Protein AF-A0A7V2X9D8-F1 (afdb_monomer)

Mean predicted aligned error: 4.76 Å

Foldseek 3Di:
DDDDDDDPVCVCPPPVCVVVPQWDWAQDPPPGIDIDGFDPDDDPPDDG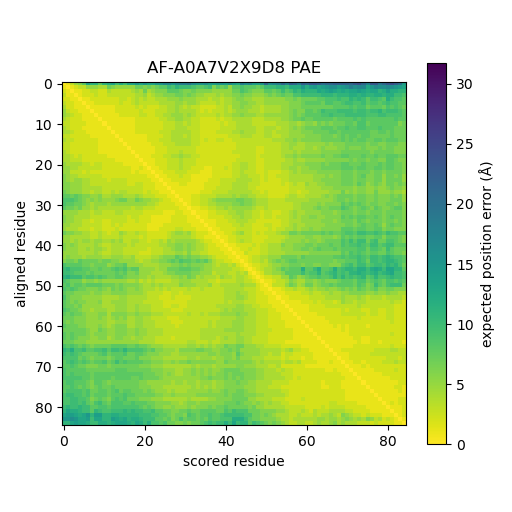TDDHPDDDVCNCVCVCVCVPVNDDPVVSVVCVVVVVD

Sequence (85 aa):
PCGPINTFDRAFNDPQVKHLGIVQEVEHPHYGRVKVVGPPASFSESAVGIQAPPPLLGEHNREILTGLLGYSEEEVRLFGEQGVI

pLDDT: mean 93.07, std 4.25, range [65.81, 97.69]

Radius of gyration: 20.03 Å; Cα contacts (8 Å, |Δi|>4): 68; chains: 1; bounding box: 46×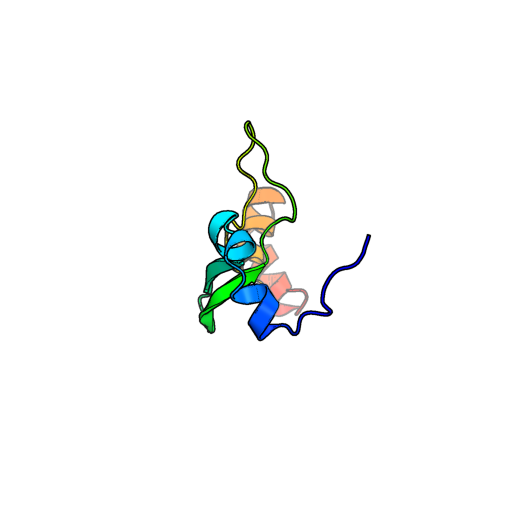26×52 Å

Nearest PDB structures (foldseek):
  9br7-assembly1_A  TM=9.059E-01  e=5.233E-05  Homo sapiens
  9br6-assembly1_A  TM=9.169E-01  e=6.792E-05  Homo sapiens
  1q7e-assembly1_A-2  TM=8.332E-01  e=2.848E-04  Escherichia coli
  8apq-assembly3_E  TM=7.754E-01  e=2.611E-03  Chloroflexus aurantiacus J-10-fl
  7xkg-assembly2_D  TM=7.438E-01  e=2.611E-03  Roseiflexus castenholzii DSM 13941

Solvent-accessible surface area (backbone atoms only — not comparable to full-atom values): 5588 Å² total; per-residue (Å²): 142,88,78,84,89,72,53,70,74,54,50,71,63,31,69,64,42,58,73,68,51,38,66,40,79,40,70,29,97,88,74,42,76,42,81,44,78,44,66,97,65,86,54,97,90,47,97,71,66,84,86,67,51,86,79,59,92,68,68,55,49,62,57,44,42,39,74,73,68,64,46,50,73,69,56,55,50,50,35,43,77,71,66,77,91

Secondary structure (DSSP, 8-state):
-------HHHHHH-HHHHHTT-EEEEEETTTEEEEEE--S---SSS--S--SPPPPTTTTHHIIIIIIT---HHHHHHHHHTT--

Structure (mmCIF, N/CA/C/O backbone):
data_AF-A0A7V2X9D8-F1
#
_entry.id   AF-A0A7V2X9D8-F1
#
loop_
_atom_site.group_PDB
_atom_site.id
_atom_site.type_symbol
_atom_site.label_atom_id
_atom_site.label_alt_id
_atom_site.label_comp_id
_atom_site.label_asym_id
_atom_site.label_entity_id
_atom_site.label_seq_id
_atom_site.pdbx_PDB_ins_code
_atom_site.Cartn_x
_atom_site.Cartn_y
_atom_site.Cartn_z
_atom_site.occupancy
_atom_site.B_iso_or_equiv
_atom_site.auth_seq_id
_atom_site.auth_comp_id
_atom_site.auth_asym_id
_atom_site.auth_atom_id
_atom_site.pdbx_PDB_model_num
ATOM 1 N N . PRO A 1 1 ? 19.237 14.015 -27.643 1.00 65.81 1 PRO A N 1
ATOM 2 C CA . PRO A 1 1 ? 18.638 12.846 -26.956 1.00 65.81 1 PRO A CA 1
ATOM 3 C C . PRO A 1 1 ? 17.220 12.554 -27.475 1.00 65.81 1 PRO A C 1
ATOM 5 O O . PRO A 1 1 ? 16.403 13.466 -27.544 1.00 65.81 1 PRO A O 1
ATOM 8 N N . CYS A 1 2 ? 16.948 11.308 -27.868 1.00 90.88 2 CYS A N 1
ATOM 9 C CA . CYS A 1 2 ? 15.625 10.834 -28.285 1.00 90.88 2 CYS A CA 1
ATOM 10 C C . CYS A 1 2 ? 15.381 9.414 -27.749 1.00 90.88 2 CYS A C 1
ATOM 12 O O . CYS A 1 2 ? 16.330 8.691 -27.452 1.00 90.88 2 CYS A O 1
ATOM 14 N N . GLY A 1 3 ? 14.111 9.036 -27.614 1.00 89.56 3 GLY A N 1
ATOM 15 C CA . GLY A 1 3 ? 13.679 7.710 -27.177 1.00 89.56 3 GLY A CA 1
ATOM 16 C C . GLY A 1 3 ? 12.306 7.369 -27.763 1.00 89.56 3 GLY A C 1
ATOM 17 O O . GLY A 1 3 ? 11.614 8.270 -28.249 1.00 89.56 3 GLY A O 1
ATOM 18 N N . PRO A 1 4 ? 11.918 6.084 -27.772 1.00 92.69 4 PRO A N 1
ATOM 19 C CA . PRO A 1 4 ? 10.644 5.656 -28.333 1.00 92.69 4 PRO A CA 1
ATOM 20 C C . PRO A 1 4 ? 9.464 6.082 -27.449 1.00 92.69 4 PRO A C 1
ATOM 22 O O . PRO A 1 4 ? 9.569 6.124 -26.224 1.00 92.69 4 PRO A O 1
ATOM 25 N N . ILE A 1 5 ? 8.310 6.334 -28.072 1.00 94.75 5 ILE A N 1
ATOM 26 C CA . ILE A 1 5 ? 7.034 6.426 -27.354 1.00 94.75 5 ILE A CA 1
ATOM 27 C C . ILE A 1 5 ? 6.554 4.994 -27.115 1.00 94.75 5 ILE A C 1
ATOM 29 O O . ILE A 1 5 ? 6.190 4.285 -28.056 1.00 94.75 5 ILE A O 1
ATOM 33 N N . ASN A 1 6 ? 6.594 4.557 -25.860 1.00 95.38 6 ASN A N 1
ATOM 34 C CA . ASN A 1 6 ? 6.181 3.214 -25.479 1.00 95.38 6 ASN A CA 1
ATOM 35 C C . ASN A 1 6 ? 4.676 3.159 -25.207 1.00 95.38 6 ASN A C 1
ATOM 37 O O . ASN A 1 6 ? 4.116 4.019 -24.531 1.00 95.38 6 ASN A O 1
ATOM 41 N N . THR A 1 7 ? 4.037 2.103 -25.700 1.00 97.69 7 THR A N 1
ATOM 42 C CA . THR A 1 7 ? 2.722 1.659 -25.233 1.00 97.69 7 THR A CA 1
ATOM 43 C C . THR A 1 7 ? 2.868 0.935 -23.891 1.00 97.69 7 THR A C 1
ATOM 45 O O . THR A 1 7 ? 3.969 0.522 -23.514 1.00 97.69 7 THR A O 1
ATOM 48 N N . PHE A 1 8 ? 1.768 0.758 -23.155 1.00 94.75 8 PHE A N 1
ATOM 49 C CA . PHE A 1 8 ? 1.801 0.110 -21.838 1.00 94.75 8 PHE A CA 1
ATOM 50 C C . PHE A 1 8 ? 2.367 -1.314 -21.882 1.00 94.75 8 PHE A C 1
ATOM 52 O O . PHE A 1 8 ? 3.209 -1.666 -21.062 1.00 94.75 8 PHE A O 1
ATOM 59 N N . ASP A 1 9 ? 1.964 -2.122 -22.862 1.00 95.38 9 ASP A N 1
ATOM 60 C CA . ASP A 1 9 ? 2.459 -3.489 -23.045 1.00 95.38 9 ASP A CA 1
ATOM 61 C C . ASP A 1 9 ? 3.977 -3.530 -23.264 1.00 95.38 9 ASP A C 1
ATOM 63 O O . ASP A 1 9 ? 4.650 -4.396 -22.703 1.00 95.38 9 ASP A O 1
ATOM 67 N N . ARG A 1 10 ? 4.530 -2.568 -24.017 1.00 96.56 10 ARG A N 1
ATOM 68 C CA . ARG A 1 10 ? 5.977 -2.438 -24.228 1.00 96.56 10 ARG A CA 1
ATOM 69 C C . ARG A 1 10 ? 6.685 -2.004 -22.955 1.00 96.56 10 ARG A C 1
ATOM 71 O O . ARG A 1 10 ? 7.680 -2.617 -22.591 1.00 96.56 10 ARG A O 1
ATOM 78 N N . ALA A 1 11 ? 6.145 -1.003 -22.260 1.00 94.69 11 ALA A N 1
ATOM 79 C CA . ALA A 1 11 ? 6.717 -0.503 -21.014 1.00 94.69 11 ALA A CA 1
ATOM 80 C C . ALA A 1 11 ? 6.786 -1.602 -19.941 1.00 94.69 11 ALA A C 1
ATOM 82 O O . ALA A 1 11 ? 7.841 -1.826 -19.360 1.00 94.69 11 ALA A O 1
ATOM 83 N N . PHE A 1 12 ? 5.706 -2.355 -19.722 1.00 94.88 12 PHE A N 1
ATOM 84 C CA . PHE A 1 12 ? 5.685 -3.421 -18.714 1.00 94.88 12 PHE A CA 1
ATOM 85 C C . PHE A 1 12 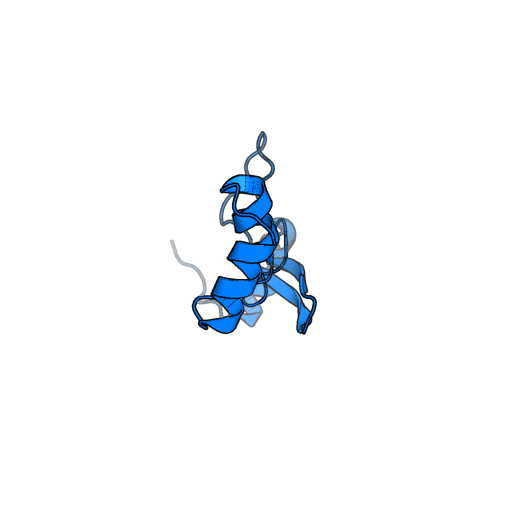? 6.505 -4.659 -19.098 1.00 94.88 12 PHE A C 1
ATOM 87 O O . PHE A 1 12 ? 6.870 -5.453 -18.228 1.00 94.88 12 PHE A O 1
ATOM 94 N N . ASN A 1 13 ? 6.804 -4.846 -20.387 1.00 95.00 13 ASN A N 1
ATOM 95 C CA . ASN A 1 13 ? 7.652 -5.941 -20.849 1.00 95.00 13 ASN A CA 1
ATOM 96 C C . ASN A 1 13 ? 9.132 -5.589 -20.978 1.00 95.00 13 ASN A C 1
ATOM 98 O O . ASN A 1 13 ? 9.924 -6.508 -21.213 1.00 95.00 13 ASN A O 1
ATOM 102 N N . ASP A 1 14 ? 9.488 -4.318 -20.799 1.00 95.88 14 ASP A N 1
ATOM 103 C CA . ASP A 1 14 ? 10.852 -3.828 -20.921 1.00 95.88 14 ASP A CA 1
ATOM 104 C C . ASP A 1 14 ? 11.802 -4.572 -19.952 1.00 95.88 14 ASP A C 1
ATOM 106 O O . ASP A 1 14 ? 11.473 -4.747 -18.769 1.00 95.88 14 ASP A O 1
ATOM 110 N N . PRO A 1 15 ? 12.976 -5.041 -20.423 1.00 96.00 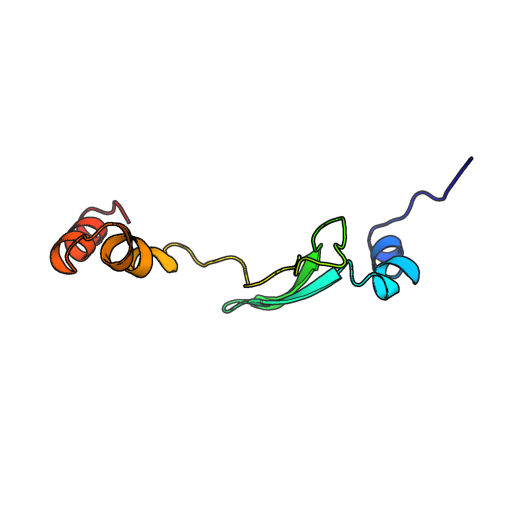15 PRO A N 1
ATOM 111 C CA . PRO A 1 15 ? 13.932 -5.760 -19.584 1.00 96.00 15 PRO A CA 1
ATOM 112 C C . PRO A 1 15 ? 14.374 -4.974 -18.348 1.00 96.00 15 PRO A C 1
ATOM 114 O O . PRO A 1 15 ? 14.542 -5.572 -17.287 1.00 96.00 15 PRO A O 1
ATOM 117 N N . GLN A 1 16 ? 14.518 -3.652 -18.456 1.00 94.50 16 GLN A N 1
ATOM 118 C CA . GLN A 1 16 ? 14.905 -2.794 -17.342 1.00 94.50 16 GLN A CA 1
ATOM 119 C C . GLN A 1 16 ? 13.778 -2.693 -16.314 1.00 94.50 16 GLN A C 1
ATOM 121 O O . GLN A 1 16 ? 14.034 -2.777 -15.116 1.00 94.50 16 GLN A O 1
ATOM 126 N N . VAL A 1 17 ? 12.523 -2.577 -16.760 1.00 93.81 17 VAL A N 1
ATOM 127 C CA . VAL A 1 17 ? 11.349 -2.540 -15.868 1.00 93.81 17 VAL A CA 1
ATOM 128 C C . VAL A 1 17 ? 11.233 -3.830 -15.054 1.00 93.81 17 VAL A C 1
ATOM 130 O O . VAL A 1 17 ? 10.974 -3.776 -13.850 1.00 93.81 17 VAL A O 1
ATOM 133 N N . LYS A 1 18 ? 11.488 -4.984 -15.684 1.00 93.56 18 LYS A N 1
ATOM 134 C CA . LYS A 1 18 ? 11.527 -6.290 -15.006 1.00 93.56 18 LYS A CA 1
ATOM 135 C C . LYS A 1 18 ? 12.728 -6.419 -14.073 1.00 93.56 18 LYS A C 1
ATOM 137 O O . LYS A 1 18 ? 12.562 -6.865 -12.944 1.00 93.56 18 LYS A O 1
ATOM 142 N N . HIS A 1 19 ? 13.914 -6.012 -14.526 1.00 93.94 19 HIS A N 1
ATOM 143 C CA . HIS A 1 19 ? 15.146 -6.062 -13.736 1.00 93.94 19 HIS A CA 1
ATOM 144 C C . HIS A 1 19 ? 15.048 -5.227 -12.454 1.00 93.94 19 HIS A C 1
ATOM 146 O O . HIS A 1 19 ? 15.474 -5.675 -11.395 1.00 93.94 19 HIS A O 1
ATOM 152 N N . LEU A 1 20 ? 14.446 -4.039 -12.546 1.00 92.06 20 LEU A N 1
ATOM 153 C CA . LEU A 1 20 ? 14.253 -3.135 -11.415 1.00 92.06 20 LEU A CA 1
ATOM 154 C C . LEU A 1 20 ? 13.076 -3.526 -10.507 1.00 92.06 20 LEU A C 1
ATOM 156 O O . LEU A 1 20 ? 12.881 -2.890 -9.476 1.00 92.06 20 LEU A O 1
ATOM 160 N N . GLY A 1 21 ? 12.270 -4.529 -10.876 1.00 91.00 21 GLY A N 1
ATOM 161 C CA . GLY A 1 21 ? 11.120 -4.953 -10.071 1.00 91.00 21 GLY A CA 1
ATOM 162 C C . GLY A 1 21 ? 10.056 -3.863 -9.893 1.00 91.00 21 GLY A C 1
ATOM 163 O O . GLY A 1 21 ? 9.392 -3.812 -8.858 1.00 91.00 21 GLY A O 1
ATOM 164 N N . ILE A 1 22 ? 9.896 -2.976 -10.885 1.00 92.44 22 ILE A N 1
ATOM 165 C CA . ILE A 1 22 ? 8.962 -1.835 -10.814 1.00 92.44 22 ILE A CA 1
ATOM 166 C C . ILE A 1 22 ? 7.512 -2.314 -10.679 1.00 92.44 22 ILE A C 1
ATOM 168 O O . ILE A 1 22 ? 6.709 -1.679 -9.999 1.00 92.44 22 ILE A O 1
ATOM 172 N N . VAL A 1 23 ? 7.165 -3.430 -11.326 1.00 93.56 23 VAL A N 1
ATOM 173 C CA . VAL A 1 23 ? 5.842 -4.051 -11.201 1.00 93.56 23 VAL A CA 1
ATOM 174 C C . VAL A 1 23 ? 5.917 -5.162 -10.165 1.00 93.56 23 VAL A C 1
ATOM 176 O O . VAL A 1 23 ? 6.662 -6.124 -10.343 1.00 93.56 23 VAL A O 1
ATOM 179 N N . GLN A 1 24 ? 5.122 -5.034 -9.110 1.00 91.75 24 GLN A N 1
ATOM 180 C CA . GLN A 1 24 ? 5.044 -5.983 -8.004 1.00 91.75 24 GLN A CA 1
ATOM 181 C C . GLN A 1 24 ? 3.692 -6.704 -8.037 1.00 91.75 24 GLN A C 1
ATOM 183 O O . GLN A 1 24 ? 2.701 -6.165 -8.535 1.00 91.75 24 GLN A O 1
ATOM 188 N N . GLU A 1 25 ? 3.655 -7.937 -7.535 1.00 92.31 25 GLU A N 1
ATOM 189 C CA . GLU A 1 25 ? 2.425 -8.721 -7.396 1.00 92.31 25 GLU A CA 1
ATOM 190 C C . GLU A 1 25 ? 1.988 -8.737 -5.932 1.00 92.31 25 GLU A C 1
ATOM 192 O O . GLU A 1 25 ? 2.806 -8.965 -5.042 1.00 92.31 25 GLU A O 1
ATOM 197 N N . VAL A 1 26 ? 0.698 -8.506 -5.689 1.00 93.50 26 VAL A N 1
ATOM 198 C CA . VAL A 1 26 ? 0.091 -8.564 -4.355 1.00 93.50 26 VAL A CA 1
ATOM 199 C C . VAL A 1 26 ? -1.161 -9.434 -4.393 1.00 93.50 26 VAL A C 1
ATOM 201 O O . VAL A 1 26 ? -1.896 -9.436 -5.382 1.00 93.50 26 VAL A O 1
ATOM 204 N N . GLU A 1 27 ? -1.396 -10.193 -3.326 1.00 94.25 27 GLU A N 1
ATOM 205 C CA . GLU A 1 27 ? -2.595 -11.015 -3.176 1.00 94.25 27 GLU A CA 1
ATOM 206 C C . GLU A 1 27 ? -3.715 -10.160 -2.569 1.00 94.25 27 GLU A C 1
ATOM 208 O O . GLU A 1 27 ? -3.628 -9.744 -1.415 1.00 94.25 27 GLU A O 1
ATOM 213 N N . HIS A 1 28 ? -4.749 -9.855 -3.353 1.00 93.62 28 HIS A N 1
ATOM 214 C CA . HIS A 1 28 ? -5.907 -9.087 -2.905 1.00 93.62 28 HIS A CA 1
ATOM 215 C C . HIS A 1 28 ? -7.052 -10.028 -2.501 1.00 93.62 28 HIS A C 1
ATOM 217 O O . HIS A 1 28 ? -7.440 -10.879 -3.307 1.00 93.62 28 HIS A O 1
ATOM 223 N N . PRO A 1 29 ? -7.689 -9.839 -1.330 1.00 90.69 29 PRO A N 1
ATOM 224 C CA . PRO A 1 29 ? -8.676 -10.781 -0.789 1.00 90.69 29 PRO A CA 1
ATOM 225 C C . PRO A 1 29 ? -9.871 -11.046 -1.719 1.00 90.69 29 PRO A C 1
ATOM 227 O O . PRO A 1 29 ? -10.417 -12.143 -1.726 1.00 90.69 29 PRO A O 1
ATOM 230 N N . HIS A 1 30 ? -10.265 -10.059 -2.529 1.00 91.88 30 HIS A N 1
ATOM 231 C CA . HIS A 1 30 ? -11.376 -10.195 -3.480 1.00 91.88 30 HIS A CA 1
ATOM 232 C C . HIS A 1 30 ? -10.957 -10.487 -4.934 1.00 91.88 30 HIS A C 1
ATOM 234 O O . HIS A 1 30 ? -11.721 -11.089 -5.681 1.00 91.88 30 HIS A O 1
ATOM 240 N N . TYR A 1 31 ? -9.763 -10.058 -5.356 1.00 91.56 31 TYR A N 1
ATOM 241 C CA . TYR A 1 31 ? -9.357 -10.071 -6.773 1.00 91.56 31 TYR A CA 1
ATOM 242 C C . TYR A 1 31 ? -8.238 -11.083 -7.059 1.00 91.56 31 TYR A C 1
ATOM 244 O O . TYR A 1 31 ? -7.817 -11.225 -8.205 1.00 91.56 31 TYR A O 1
ATOM 252 N N . GLY A 1 32 ? -7.763 -11.789 -6.027 1.00 93.25 32 GLY A N 1
ATOM 253 C CA . GLY A 1 32 ? -6.609 -12.673 -6.107 1.00 93.25 32 GLY A CA 1
ATOM 254 C C . GLY A 1 32 ? -5.334 -11.893 -6.404 1.00 93.25 32 GLY A C 1
ATOM 255 O O . GLY A 1 32 ? -5.174 -10.737 -6.003 1.00 93.25 32 GLY A O 1
ATOM 256 N N . ARG A 1 33 ? -4.417 -12.519 -7.136 1.00 94.75 33 ARG A N 1
ATOM 257 C CA . ARG A 1 33 ? -3.135 -11.911 -7.477 1.00 94.75 33 ARG A CA 1
ATOM 258 C C . ARG A 1 33 ? -3.278 -10.783 -8.497 1.00 94.75 33 ARG A C 1
ATOM 260 O O . ARG A 1 33 ? -3.636 -11.017 -9.651 1.00 94.75 33 ARG A O 1
ATOM 267 N N . VAL A 1 34 ? -2.912 -9.570 -8.093 1.00 93.75 34 VAL A N 1
ATOM 268 C CA . VAL A 1 34 ? -2.949 -8.370 -8.940 1.00 93.75 34 VAL A CA 1
ATOM 269 C C . VAL A 1 34 ? -1.565 -7.742 -9.083 1.00 93.75 34 VAL A C 1
ATOM 271 O O . VAL A 1 34 ? -0.724 -7.837 -8.191 1.00 93.75 34 VAL A O 1
ATOM 274 N N . LYS A 1 35 ? -1.331 -7.091 -10.228 1.00 92.38 35 LYS A N 1
ATOM 275 C CA . LYS A 1 35 ? -0.096 -6.355 -10.525 1.00 92.38 35 LYS A CA 1
ATOM 276 C C . LYS A 1 35 ? -0.269 -4.878 -10.218 1.00 92.38 35 LYS A C 1
ATOM 278 O O . LYS A 1 35 ? -1.238 -4.262 -10.654 1.00 92.38 35 LYS A O 1
ATOM 283 N N . VAL A 1 36 ? 0.708 -4.315 -9.527 1.00 92.75 36 VAL A N 1
ATOM 284 C CA . VAL A 1 36 ? 0.715 -2.929 -9.060 1.00 92.75 36 VAL A CA 1
ATOM 285 C C . VAL A 1 36 ? 2.085 -2.313 -9.309 1.00 92.75 36 VAL A C 1
ATOM 287 O O . VAL A 1 36 ? 3.115 -2.979 -9.215 1.00 92.75 36 VAL A O 1
ATOM 290 N N . VAL A 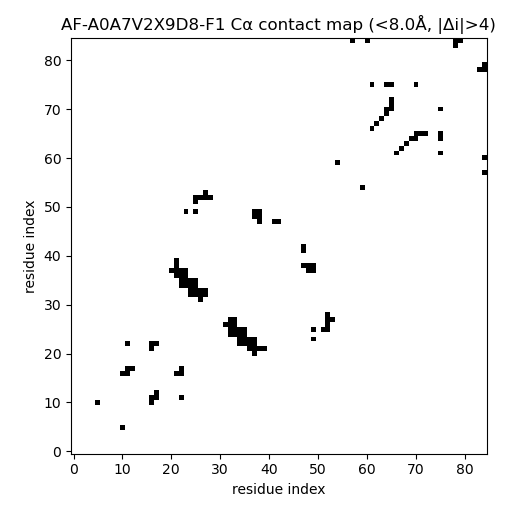1 37 ? 2.097 -1.033 -9.676 1.00 93.44 37 VAL A N 1
ATOM 291 C CA . VAL A 1 37 ? 3.341 -0.282 -9.865 1.00 93.44 37 VAL A CA 1
ATOM 292 C C . VAL A 1 37 ? 3.851 0.126 -8.489 1.00 93.44 37 VAL A C 1
ATOM 294 O O . VAL A 1 37 ? 3.153 0.812 -7.745 1.00 93.44 37 VAL A O 1
ATOM 297 N N . GLY A 1 38 ? 5.049 -0.341 -8.148 1.00 90.25 38 GLY A N 1
ATOM 298 C CA . GLY A 1 38 ? 5.718 -0.016 -6.899 1.00 90.25 38 GLY A CA 1
ATOM 299 C C . GLY A 1 38 ? 6.267 1.415 -6.875 1.00 90.25 38 GLY A C 1
ATOM 300 O O . GLY A 1 38 ? 6.117 2.177 -7.834 1.00 90.25 38 GLY A O 1
ATOM 301 N N . PRO A 1 39 ? 6.924 1.800 -5.771 1.00 89.94 39 PRO A N 1
ATOM 302 C CA . PRO A 1 39 ? 7.547 3.112 -5.638 1.00 89.94 39 PRO A CA 1
ATOM 303 C C . PRO A 1 39 ? 8.560 3.397 -6.765 1.00 89.94 39 PRO A C 1
ATOM 305 O O . PRO A 1 39 ? 9.273 2.488 -7.191 1.00 89.94 39 PRO A O 1
ATOM 308 N N . PRO A 1 40 ? 8.677 4.652 -7.239 1.00 88.38 40 PRO A N 1
ATOM 309 C CA . PRO A 1 40 ? 9.506 4.994 -8.401 1.00 88.38 40 PRO A CA 1
ATOM 310 C C . PRO A 1 40 ? 11.018 4.959 -8.126 1.00 88.38 40 PRO A C 1
ATOM 312 O O . PRO A 1 40 ? 11.811 5.125 -9.050 1.00 88.38 40 PRO A O 1
ATOM 315 N N . ALA A 1 41 ? 11.421 4.787 -6.866 1.00 90.19 41 ALA A N 1
ATOM 316 C CA . ALA A 1 41 ? 12.809 4.768 -6.435 1.00 90.19 41 ALA A CA 1
ATOM 317 C C . ALA A 1 41 ? 13.044 3.642 -5.424 1.00 90.19 41 ALA A C 1
ATOM 319 O O . ALA A 1 41 ? 12.170 3.318 -4.617 1.00 90.19 41 ALA A O 1
ATOM 320 N N . SER A 1 42 ? 14.255 3.094 -5.454 1.00 88.88 42 SER A N 1
ATOM 321 C CA . SER A 1 42 ? 14.737 2.100 -4.498 1.00 88.88 42 SER A CA 1
ATOM 322 C C . SER A 1 42 ? 15.756 2.744 -3.565 1.00 88.88 42 SER A C 1
ATOM 324 O O . SER A 1 42 ? 16.521 3.617 -3.974 1.00 88.88 42 SER A O 1
ATOM 326 N N . PHE A 1 43 ? 15.781 2.291 -2.316 1.00 92.19 43 PHE A N 1
ATOM 327 C CA . PHE A 1 43 ? 16.664 2.813 -1.281 1.00 92.19 43 PHE A CA 1
ATOM 328 C C . PHE A 1 43 ? 17.492 1.659 -0.723 1.00 92.19 43 PHE A C 1
ATOM 330 O O . PHE A 1 43 ? 16.945 0.618 -0.374 1.00 92.19 43 PHE A O 1
ATOM 337 N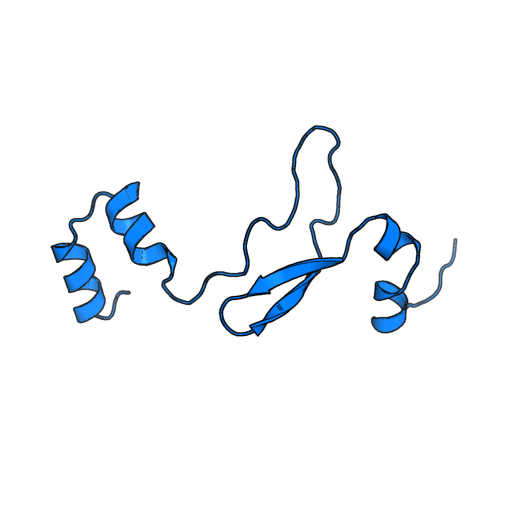 N . SER A 1 44 ? 18.812 1.827 -0.648 1.00 92.62 44 SER A N 1
ATOM 338 C CA . SER A 1 44 ? 19.726 0.769 -0.195 1.00 92.62 44 SER A CA 1
ATOM 339 C C . SER A 1 44 ? 19.563 0.425 1.286 1.00 92.62 44 SER A C 1
ATOM 341 O O . SER A 1 44 ? 19.819 -0.706 1.681 1.00 92.62 44 SER A O 1
ATOM 343 N N . GLU A 1 45 ? 19.144 1.398 2.096 1.00 94.81 45 GLU A N 1
ATOM 344 C CA . GLU A 1 45 ? 19.043 1.274 3.557 1.00 94.81 45 GLU A CA 1
ATOM 345 C C . GLU A 1 45 ? 17.595 1.238 4.064 1.00 94.81 45 GLU A C 1
ATOM 347 O O . GLU A 1 45 ? 17.357 1.121 5.263 1.00 94.81 45 GLU A O 1
ATOM 352 N N . SER A 1 46 ? 16.600 1.355 3.180 1.00 90.06 46 SER A N 1
ATOM 353 C CA . SER A 1 46 ? 15.188 1.380 3.569 1.00 90.06 46 SER A CA 1
ATOM 354 C C . SER A 1 46 ? 14.376 0.415 2.724 1.00 90.06 46 SER A C 1
ATOM 356 O O . SER A 1 46 ? 14.406 0.466 1.495 1.00 90.06 46 SER A O 1
ATOM 358 N N . ALA A 1 47 ? 13.605 -0.441 3.393 1.00 84.62 47 ALA A N 1
ATOM 359 C CA . ALA A 1 47 ? 12.636 -1.298 2.732 1.00 84.62 47 ALA A CA 1
ATOM 360 C C . ALA A 1 47 ? 11.477 -0.434 2.215 1.00 84.62 47 ALA A C 1
ATOM 362 O O . ALA A 1 47 ? 10.598 -0.024 2.969 1.00 84.62 47 ALA A O 1
ATOM 363 N N . VAL A 1 48 ? 11.504 -0.133 0.919 1.00 84.25 48 VAL A N 1
ATOM 364 C CA . VAL A 1 48 ? 10.476 0.647 0.229 1.00 84.25 48 VAL A CA 1
ATOM 365 C C . VAL A 1 48 ? 9.788 -0.270 -0.778 1.00 84.25 48 VAL A C 1
ATOM 367 O O . VAL A 1 48 ? 10.431 -0.831 -1.661 1.00 84.25 48 VAL A O 1
ATOM 370 N N . GLY A 1 49 ? 8.480 -0.469 -0.618 1.00 85.00 49 GLY A N 1
ATOM 371 C CA . GLY A 1 49 ? 7.710 -1.415 -1.423 1.00 85.00 49 GLY A CA 1
ATOM 372 C C . GLY A 1 49 ? 6.286 -1.594 -0.910 1.00 85.00 49 GLY A C 1
ATOM 373 O O . GLY A 1 49 ? 5.936 -1.087 0.158 1.00 85.00 49 GLY A O 1
ATOM 374 N N . ILE A 1 50 ? 5.471 -2.312 -1.678 1.00 88.00 50 ILE A N 1
ATOM 375 C CA . ILE A 1 50 ? 4.067 -2.565 -1.344 1.00 88.00 50 ILE A CA 1
ATOM 376 C C . ILE A 1 50 ? 4.011 -3.598 -0.214 1.00 88.00 50 ILE A C 1
ATOM 378 O O . ILE A 1 50 ? 4.492 -4.715 -0.373 1.00 88.00 50 ILE A O 1
ATOM 382 N N . GLN A 1 51 ? 3.453 -3.206 0.934 1.00 86.44 51 GLN A N 1
ATOM 383 C CA . GLN A 1 51 ? 3.423 -4.041 2.145 1.00 86.44 51 GLN A CA 1
ATOM 384 C C . GLN A 1 51 ? 2.151 -4.889 2.259 1.00 86.44 51 GLN A C 1
ATOM 386 O O . GLN A 1 51 ? 2.175 -5.967 2.842 1.00 86.44 51 GLN A O 1
ATOM 391 N N . ALA A 1 52 ? 1.041 -4.398 1.714 1.00 88.62 52 ALA A N 1
ATOM 392 C CA . ALA A 1 52 ? -0.270 -5.025 1.803 1.00 88.62 52 ALA A CA 1
ATOM 393 C C . ALA A 1 52 ? -1.113 -4.649 0.572 1.00 88.62 52 ALA A C 1
ATOM 395 O O . ALA A 1 52 ? -0.828 -3.630 -0.074 1.00 88.62 52 ALA A O 1
ATOM 396 N N . PRO A 1 53 ? -2.134 -5.450 0.218 1.00 91.50 53 PRO A N 1
ATOM 397 C CA . PRO A 1 53 ? -3.120 -5.039 -0.773 1.00 91.50 53 PRO A CA 1
ATOM 398 C C . PRO A 1 53 ? -3.875 -3.782 -0.303 1.00 91.50 53 PRO A C 1
ATOM 400 O O . PRO A 1 53 ? -3.903 -3.484 0.892 1.00 91.50 53 PRO A O 1
ATOM 403 N N . PRO A 1 54 ? -4.514 -3.042 -1.226 1.00 90.00 54 PRO A N 1
ATOM 404 C CA . PRO A 1 54 ? -5.473 -2.008 -0.854 1.00 90.00 54 PRO A CA 1
ATOM 405 C C . PRO A 1 54 ? -6.524 -2.556 0.126 1.00 90.00 54 PRO A C 1
ATOM 407 O O . PRO A 1 54 ? -7.052 -3.641 -0.130 1.00 90.00 54 PRO A O 1
ATOM 410 N N . PRO A 1 55 ? -6.837 -1.834 1.215 1.00 92.62 55 PRO A N 1
ATOM 411 C CA . PRO A 1 55 ? -7.810 -2.301 2.189 1.00 92.62 55 PRO A CA 1
ATOM 412 C C . PRO A 1 55 ? -9.225 -2.287 1.615 1.00 92.62 55 PRO A C 1
ATOM 414 O O . PRO A 1 55 ? -9.582 -1.445 0.783 1.00 92.62 55 PRO A O 1
ATOM 417 N N . LEU A 1 56 ? -10.055 -3.193 2.117 1.00 93.75 56 LEU A N 1
ATOM 418 C CA . LEU A 1 56 ? -11.492 -3.173 1.913 1.00 93.75 56 LEU A CA 1
ATOM 419 C C . LEU A 1 56 ? -12.130 -2.006 2.677 1.00 93.75 56 LEU A C 1
ATOM 421 O O . LEU A 1 56 ? -11.570 -1.444 3.625 1.00 93.75 56 LEU A O 1
ATOM 425 N N . LEU A 1 57 ? -13.351 -1.655 2.271 1.00 93.50 57 LEU A N 1
ATOM 426 C CA . LEU A 1 57 ? -14.144 -0.656 2.974 1.00 93.50 57 LEU A CA 1
ATOM 427 C C . LEU A 1 57 ? -14.345 -1.087 4.434 1.00 93.50 57 LEU A C 1
ATOM 429 O O . LEU A 1 57 ? -14.922 -2.139 4.700 1.00 93.50 57 LEU A O 1
ATOM 433 N N . GLY A 1 58 ? -13.857 -0.263 5.361 1.00 94.00 58 GLY A N 1
ATOM 434 C CA . GLY A 1 58 ? -13.987 -0.481 6.800 1.00 94.00 58 GLY A CA 1
ATOM 435 C C . GLY A 1 58 ? -13.068 -1.549 7.404 1.00 94.00 58 GLY A C 1
ATOM 436 O O . GLY A 1 58 ? -13.207 -1.830 8.592 1.00 94.00 58 GLY A O 1
ATOM 437 N N . GLU A 1 59 ? -12.117 -2.114 6.644 1.00 95.12 59 GLU A N 1
ATOM 438 C CA . GLU A 1 59 ? -11.257 -3.231 7.090 1.00 95.12 59 GLU A CA 1
ATOM 439 C C . GLU A 1 59 ? -10.557 -2.959 8.429 1.00 95.12 59 GLU A C 1
ATOM 441 O O . GLU A 1 59 ? -10.541 -3.813 9.312 1.00 95.12 59 GLU A O 1
ATOM 446 N N . HIS A 1 60 ? -10.061 -1.736 8.619 1.00 95.62 60 HIS A N 1
ATOM 447 C CA . HIS A 1 60 ? -9.316 -1.344 9.816 1.00 95.62 60 HIS A CA 1
ATOM 448 C C . HIS A 1 60 ? -10.143 -0.527 10.823 1.00 95.62 60 HIS A C 1
ATOM 450 O O . HIS A 1 60 ? -9.584 -0.025 11.796 1.00 95.62 60 HIS A O 1
ATOM 456 N N . ASN A 1 61 ? -11.464 -0.375 10.634 1.00 95.81 61 ASN A N 1
ATOM 457 C CA . ASN A 1 61 ? -12.290 0.465 11.516 1.00 95.81 61 ASN A CA 1
ATOM 458 C C . ASN A 1 61 ? -12.172 0.027 12.977 1.00 95.81 61 ASN A C 1
ATOM 460 O O . ASN A 1 61 ? -11.916 0.849 13.852 1.00 95.81 61 ASN A O 1
ATOM 464 N N . ARG A 1 62 ? -12.312 -1.278 13.240 1.00 95.06 62 ARG A N 1
ATOM 465 C CA . ARG A 1 62 ? -12.222 -1.812 14.602 1.00 95.06 62 ARG A CA 1
ATOM 466 C C . ARG A 1 62 ? -10.828 -1.622 15.191 1.00 95.06 62 ARG A C 1
ATOM 468 O O . ARG A 1 62 ? -10.725 -1.098 16.291 1.00 95.06 62 ARG A O 1
ATOM 475 N N . GLU A 1 63 ? -9.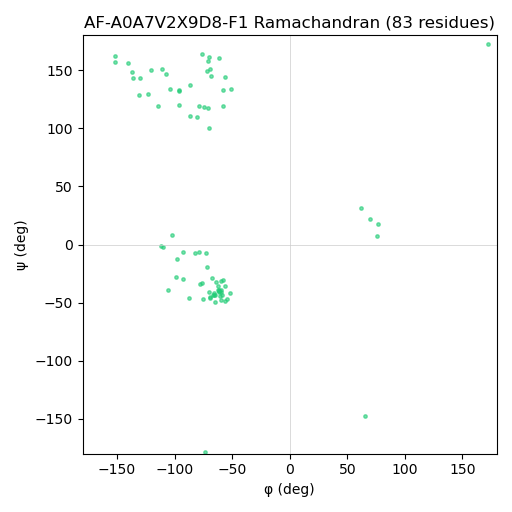786 -2.006 14.453 1.00 96.19 63 GLU A N 1
ATOM 476 C CA . GLU A 1 63 ? -8.390 -1.891 14.899 1.00 96.19 63 GLU A CA 1
ATOM 477 C C . GLU A 1 63 ? -8.049 -0.460 15.321 1.00 96.19 63 GLU A C 1
ATOM 479 O O . GLU A 1 63 ? -7.491 -0.244 16.394 1.00 96.19 63 GLU A O 1
ATOM 484 N N . ILE A 1 64 ? -8.424 0.526 14.506 1.00 96.94 64 ILE A N 1
ATOM 485 C CA . ILE A 1 64 ? -8.100 1.925 14.775 1.00 96.94 64 ILE A CA 1
ATOM 486 C C . ILE A 1 64 ? -8.977 2.497 15.891 1.00 96.94 64 ILE A C 1
ATOM 488 O O . ILE A 1 64 ? -8.456 3.134 16.807 1.00 96.94 64 ILE A O 1
ATOM 492 N N . LEU A 1 65 ? -10.295 2.276 15.851 1.00 97.44 65 LEU A N 1
ATOM 493 C CA . LEU A 1 65 ? -11.208 2.867 16.833 1.00 97.44 65 LEU A CA 1
ATOM 494 C C . LEU A 1 65 ? -10.954 2.328 18.244 1.00 97.44 65 LEU A C 1
ATOM 496 O O . LEU A 1 65 ? -10.898 3.120 19.183 1.00 97.44 65 LEU A O 1
ATOM 500 N N . THR A 1 66 ? -10.748 1.020 18.402 1.00 97.00 66 THR A N 1
ATOM 501 C CA . THR A 1 66 ? -10.509 0.436 19.728 1.00 97.00 66 THR A CA 1
ATOM 502 C C . THR A 1 66 ? -9.030 0.466 20.103 1.00 97.00 66 THR A C 1
ATOM 504 O O . THR A 1 66 ? -8.679 0.896 21.200 1.00 97.00 66 THR A O 1
ATOM 507 N N . GLY A 1 67 ? -8.145 0.068 19.186 1.00 96.81 67 GLY A N 1
ATOM 508 C CA . GLY A 1 67 ? -6.721 -0.124 19.461 1.00 96.81 67 GLY A CA 1
ATOM 509 C C . GLY A 1 67 ? -5.900 1.163 19.521 1.00 96.81 67 GLY A C 1
ATOM 510 O O . GLY A 1 67 ? -4.966 1.242 20.318 1.00 96.81 67 GLY A O 1
ATOM 511 N N . LEU A 1 68 ? -6.238 2.174 18.713 1.00 97.31 68 LEU A N 1
ATOM 512 C CA . LEU A 1 68 ? -5.487 3.435 18.663 1.00 97.31 68 LEU A CA 1
ATOM 513 C C . LEU A 1 68 ? -6.218 4.588 19.355 1.00 97.31 68 LEU A C 1
ATOM 515 O O . LEU A 1 68 ? -5.582 5.409 20.013 1.00 97.31 68 LEU A O 1
ATOM 519 N N . LEU A 1 69 ? -7.539 4.664 19.193 1.00 97.00 69 LEU A N 1
ATOM 520 C CA . LEU A 1 69 ? -8.342 5.785 19.690 1.00 97.00 69 LEU A CA 1
ATOM 521 C C . LEU A 1 69 ? -9.019 5.506 21.039 1.00 97.00 69 LEU A C 1
ATOM 523 O O . LEU A 1 69 ? -9.474 6.448 21.684 1.00 97.00 69 LEU A O 1
ATOM 527 N N . GLY A 1 70 ? -9.033 4.249 21.493 1.00 96.69 70 GLY A N 1
ATOM 528 C CA . GLY A 1 70 ? -9.505 3.874 22.826 1.00 96.69 70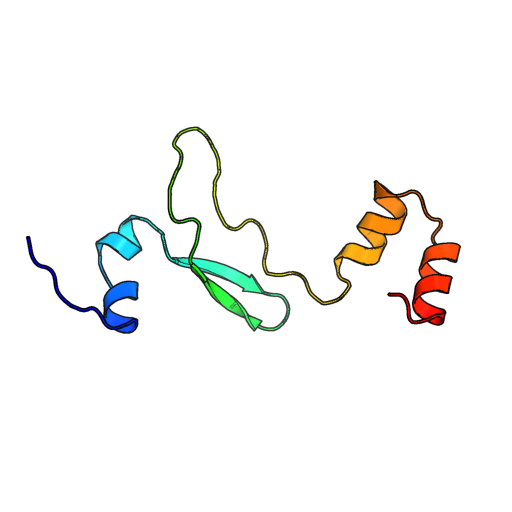 GLY A CA 1
ATOM 529 C C . GLY A 1 70 ? -11.025 3.846 22.993 1.00 96.69 70 GLY A C 1
ATOM 530 O O . GLY A 1 70 ? -11.496 3.869 24.129 1.00 96.69 70 GLY A O 1
ATOM 531 N N . TYR A 1 71 ? -11.791 3.793 21.900 1.00 97.25 71 TYR A N 1
ATOM 532 C CA . TYR A 1 71 ? -13.232 3.554 21.976 1.00 97.25 71 TYR A CA 1
ATOM 533 C C . TYR A 1 71 ? -13.524 2.125 22.442 1.00 97.25 71 TYR A C 1
ATOM 535 O O . TYR A 1 71 ? -12.819 1.173 22.099 1.00 97.25 71 TYR A O 1
ATOM 543 N N . SER A 1 72 ? -14.598 1.970 23.205 1.00 97.06 72 SER A N 1
ATOM 544 C CA . SER A 1 72 ? -15.138 0.668 23.591 1.00 97.06 72 SER A CA 1
ATOM 545 C C . SER A 1 72 ? -15.787 -0.057 22.405 1.00 97.06 72 SER A C 1
ATOM 547 O O . SER A 1 72 ? -16.225 0.559 21.430 1.00 97.06 72 SER A O 1
ATOM 549 N N . GLU A 1 73 ? -15.899 -1.385 22.494 1.00 95.56 73 GLU A N 1
ATOM 550 C CA . GLU A 1 73 ? -16.616 -2.194 21.494 1.00 95.56 73 GLU A CA 1
ATOM 551 C C . GLU A 1 73 ? -18.094 -1.770 21.389 1.00 95.56 73 GLU A C 1
ATOM 553 O O . GLU A 1 73 ? -18.693 -1.815 20.313 1.00 95.56 73 GLU A O 1
ATOM 558 N N . GLU A 1 74 ? -18.686 -1.311 22.494 1.00 96.75 74 GLU A N 1
ATOM 559 C CA . GLU A 1 74 ? -20.046 -0.784 22.545 1.00 96.75 74 GLU A CA 1
ATOM 560 C C . GLU A 1 74 ? -20.208 0.512 21.740 1.00 96.75 74 GLU A C 1
ATOM 562 O O . GLU A 1 74 ? -21.189 0.648 21.006 1.00 96.75 74 GLU A O 1
ATOM 567 N N . GLU A 1 75 ? -19.258 1.444 21.841 1.00 96.62 75 GLU A N 1
ATOM 568 C CA . GLU A 1 75 ? -19.264 2.693 21.065 1.00 96.62 75 GLU A CA 1
ATOM 569 C C . GLU A 1 75 ? -19.073 2.425 19.573 1.00 96.62 75 GLU A C 1
ATOM 571 O O . GLU A 1 75 ? -19.816 2.955 18.747 1.00 96.62 75 GLU A O 1
ATOM 576 N N . VAL A 1 76 ? -18.140 1.539 19.215 1.00 96.00 76 VAL A N 1
ATOM 577 C CA . VAL A 1 76 ? -17.917 1.155 17.813 1.00 96.00 76 VAL A CA 1
ATOM 578 C C . VAL A 1 76 ? -19.158 0.491 17.219 1.00 96.00 76 VAL A C 1
ATOM 580 O O . VAL A 1 76 ? -19.526 0.781 16.079 1.00 96.00 76 VAL A O 1
ATOM 583 N N . ARG A 1 77 ? -19.859 -0.353 17.988 1.00 95.81 77 ARG A N 1
ATOM 584 C CA . ARG A 1 77 ? -21.139 -0.929 17.553 1.00 95.81 77 ARG A CA 1
ATOM 585 C C . ARG A 1 77 ? -22.184 0.158 17.289 1.00 95.81 77 ARG A C 1
ATOM 587 O O . ARG A 1 77 ? -22.852 0.108 16.259 1.00 95.81 77 ARG A O 1
ATOM 594 N N . LEU A 1 78 ? -22.294 1.148 18.178 1.00 97.19 78 LEU A N 1
ATOM 595 C CA . LEU A 1 78 ? -23.229 2.264 18.018 1.00 97.19 78 LEU A CA 1
ATOM 596 C C . LEU A 1 78 ? -22.936 3.079 16.750 1.00 97.19 78 LEU A C 1
ATOM 598 O O . LEU A 1 78 ? -23.868 3.462 16.046 1.00 97.19 78 LEU A O 1
ATOM 602 N N . PHE A 1 79 ? -21.664 3.313 16.421 1.00 95.94 79 PHE A N 1
ATOM 603 C CA . PHE A 1 79 ? -21.289 4.019 15.191 1.00 95.94 79 PHE A CA 1
ATOM 604 C C . PHE A 1 79 ? -21.756 3.279 13.932 1.00 95.94 79 PHE A C 1
ATOM 606 O O . PHE A 1 79 ? -22.249 3.921 13.003 1.00 95.94 79 PHE A O 1
ATOM 613 N N . GLY A 1 80 ? -21.663 1.945 13.924 1.00 94.06 80 GLY A N 1
ATOM 614 C CA . GLY A 1 80 ? -22.188 1.120 12.833 1.00 94.06 80 GLY A CA 1
ATOM 615 C C . GLY A 1 80 ? -23.716 1.178 12.731 1.00 94.06 80 GLY A C 1
ATOM 616 O O . GLY A 1 80 ? -24.264 1.328 11.643 1.00 94.06 80 GLY A O 1
ATOM 617 N N . GLU A 1 81 ? -24.426 1.142 13.863 1.00 96.25 81 GLU A N 1
ATOM 618 C CA . GLU A 1 81 ? -25.893 1.286 13.898 1.00 96.25 81 GLU A CA 1
ATOM 619 C C . GLU A 1 81 ? -26.362 2.668 13.405 1.00 96.25 81 GLU A C 1
ATOM 621 O O . GLU A 1 81 ? -27.422 2.788 12.789 1.00 96.25 81 GLU A O 1
ATOM 626 N N . GLN A 1 82 ? -25.564 3.710 13.644 1.00 96.06 82 GLN A N 1
ATOM 627 C CA . GLN A 1 82 ? -25.821 5.079 13.189 1.00 96.06 82 GLN A CA 1
ATOM 628 C C . GLN A 1 82 ? -25.402 5.332 11.730 1.00 96.06 82 GLN A C 1
ATOM 630 O O . GLN A 1 82 ? -25.691 6.405 11.198 1.00 96.06 82 GLN A O 1
ATOM 635 N N . GLY A 1 83 ? -24.730 4.374 11.081 1.00 92.44 83 GLY A N 1
ATOM 636 C CA . GLY A 1 83 ? -24.216 4.512 9.716 1.00 92.44 83 GLY A CA 1
ATOM 637 C C . GLY A 1 83 ? -23.041 5.486 9.588 1.00 92.44 83 GLY A C 1
ATOM 638 O O . GLY A 1 83 ? -22.812 6.031 8.510 1.00 92.44 83 GLY A O 1
ATOM 639 N N . VAL A 1 84 ? -22.323 5.742 10.686 1.00 91.62 84 VAL A N 1
ATOM 640 C CA . VAL A 1 84 ? -21.096 6.555 10.687 1.00 91.62 84 VAL A CA 1
ATOM 641 C C . VAL A 1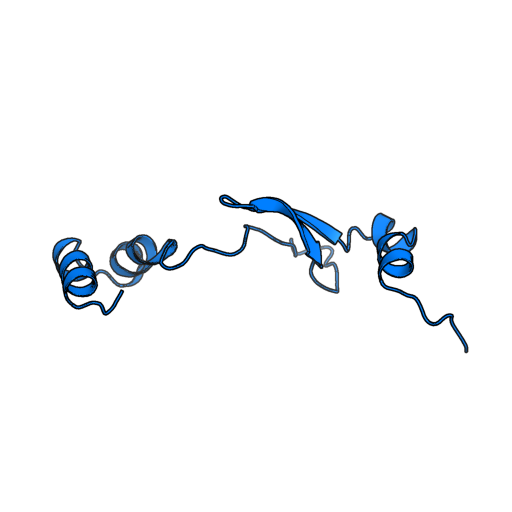 84 ? -19.920 5.752 10.125 1.00 91.62 84 VAL A C 1
ATOM 643 O O . VAL A 1 84 ? -19.042 6.327 9.480 1.00 91.62 84 VAL A O 1
ATOM 646 N N . ILE A 1 85 ? -19.919 4.435 10.360 1.00 91.12 85 ILE A N 1
ATOM 647 C CA . ILE A 1 85 ? -18.917 3.473 9.881 1.00 91.12 85 ILE A CA 1
ATOM 648 C C . ILE A 1 85 ? -19.556 2.209 9.317 1.00 91.12 85 ILE A C 1
ATOM 650 O O . ILE A 1 85 ? -20.731 1.940 9.653 1.00 91.12 85 ILE A O 1
#